Protein AF-A0A952XSI5-F1 (afdb_monomer)

Radius of gyration: 13.02 Å; Cα contacts (8 Å, |Δi|>4): 84; chains: 1; bounding box: 33×21×40 Å

Nearest PDB structures (foldseek):
  7wc8-assembly1_A  TM=5.976E-01  e=5.476E+00  Homo sapiens
  6ps7-assembly1_A  TM=3.793E-01  e=3.571E+00  Homo sapiens

Solvent-accessible surface area (backbone atoms only — not comparable to full-atom values): 5096 Å² total; per-residue (Å²): 126,64,69,65,39,38,51,49,13,51,54,30,42,53,50,51,55,54,34,58,78,54,47,42,76,89,60,55,73,69,59,48,51,54,37,38,49,36,34,35,60,63,46,83,52,64,69,58,26,53,52,50,32,53,53,41,50,52,22,49,49,35,36,50,46,18,63,83,72,76,36,80,33,66,65,26,48,52,51,35,51,54,51,48,52,50,45,54,53,57,64,67,57,82,133

pLDDT: mean 89.93, std 9.07, range [52.72, 97.06]

Mean predicted aligned error: 4.05 Å

Foldseek 3Di:
DLVVLLVQLLVLLVVLLVCLVVLVAPDDLVRNLVSLLSVLSNVPDVVVSVVLSVLLSVLSVCSNCVVVVVHDSVVSSVSNVVSSVVSNVSSPDDD

Secondary structure (DSSP, 8-state):
--HHHHHHHHHHHHHHHHHHHTTTTT--HHHHHHHHHHHTTT--SHHHHHHHHHHHHHHHHHHHHGGGGT--SHHHHHHHHHHHHHHHHHTTS--

Structure (mmCIF, N/CA/C/O backbone):
data_AF-A0A952XSI5-F1
#
_entry.id   AF-A0A952XSI5-F1
#
loop_
_atom_site.group_PDB
_atom_site.id
_atom_site.type_symbol
_atom_site.label_atom_id
_atom_site.label_alt_id
_atom_site.label_comp_id
_atom_site.label_asym_id
_atom_site.label_entity_id
_atom_site.label_seq_id
_atom_site.pdbx_PDB_ins_code
_atom_site.Cartn_x
_atom_site.Cartn_y
_atom_site.Cartn_z
_atom_site.occupancy
_atom_site.B_iso_or_equiv
_atom_site.auth_seq_id
_atom_site.auth_comp_id
_atom_site.auth_asym_id
_atom_site.auth_atom_id
_atom_site.pdbx_PDB_model_num
ATOM 1 N N . MET A 1 1 ? 8.964 2.518 -24.247 1.00 52.72 1 MET A N 1
ATOM 2 C CA . MET A 1 1 ? 8.090 1.609 -23.474 1.00 52.72 1 MET A CA 1
ATOM 3 C C . MET A 1 1 ? 8.300 1.711 -21.961 1.00 52.72 1 MET A C 1
ATOM 5 O O . MET A 1 1 ? 7.417 1.269 -21.246 1.00 52.72 1 MET A O 1
ATOM 9 N N . SER A 1 2 ? 9.415 2.262 -21.456 1.00 58.75 2 SER A N 1
ATOM 10 C CA . SER A 1 2 ? 9.671 2.391 -20.006 1.00 58.75 2 SER A CA 1
ATOM 11 C C . SER A 1 2 ? 8.937 3.576 -19.357 1.00 58.75 2 SER A C 1
ATOM 13 O O . SER A 1 2 ? 8.352 3.426 -18.295 1.00 58.75 2 SER A O 1
ATOM 15 N N . VAL A 1 3 ? 8.876 4.719 -20.052 1.00 61.09 3 VAL A N 1
ATOM 16 C CA . VAL A 1 3 ? 8.266 5.968 -19.546 1.00 61.09 3 VAL A CA 1
ATOM 17 C C . VAL A 1 3 ? 6.785 5.800 -19.180 1.00 61.09 3 VAL A C 1
ATOM 19 O O . VAL A 1 3 ? 6.358 6.293 -18.140 1.00 61.09 3 VAL A O 1
ATOM 22 N N . ASP A 1 4 ? 6.029 5.044 -19.983 1.00 73.62 4 ASP A N 1
ATOM 23 C CA . ASP A 1 4 ? 4.592 4.827 -19.765 1.00 73.62 4 ASP A CA 1
ATOM 24 C C . ASP A 1 4 ? 4.308 4.019 -18.485 1.00 73.62 4 ASP A C 1
ATOM 26 O O . ASP A 1 4 ? 3.294 4.231 -17.824 1.00 73.62 4 ASP A O 1
ATOM 30 N N . LYS A 1 5 ? 5.217 3.108 -18.103 1.00 75.56 5 LYS A N 1
ATOM 31 C CA . LYS A 1 5 ? 5.074 2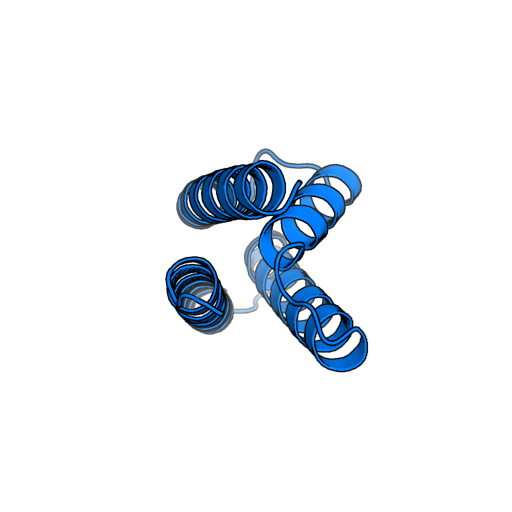.282 -16.893 1.00 75.56 5 LYS A CA 1
ATOM 32 C C . LYS A 1 5 ? 5.390 3.059 -15.620 1.00 75.56 5 LYS A C 1
ATOM 34 O O . LYS A 1 5 ? 4.710 2.872 -14.615 1.00 75.56 5 LYS A O 1
ATOM 39 N N . ASP A 1 6 ? 6.382 3.944 -15.665 1.00 84.25 6 ASP A N 1
ATOM 40 C CA . ASP A 1 6 ? 6.728 4.785 -14.517 1.00 84.25 6 ASP A CA 1
ATOM 41 C C . ASP A 1 6 ? 5.656 5.849 -14.265 1.00 84.25 6 ASP A C 1
ATOM 43 O O . ASP A 1 6 ? 5.362 6.188 -13.120 1.00 84.25 6 ASP A O 1
ATOM 47 N N . GLU A 1 7 ? 5.044 6.377 -15.327 1.00 88.38 7 GLU A N 1
ATOM 48 C CA . GLU A 1 7 ? 3.918 7.301 -15.211 1.00 88.38 7 GLU A CA 1
ATOM 49 C C . GLU A 1 7 ? 2.669 6.624 -14.631 1.00 88.38 7 GLU A C 1
ATOM 51 O O . GLU A 1 7 ? 2.105 7.147 -13.666 1.00 88.38 7 GLU A O 1
ATOM 56 N N . ASP A 1 8 ? 2.293 5.442 -15.134 1.00 91.25 8 ASP A N 1
ATOM 57 C CA . ASP A 1 8 ? 1.167 4.667 -14.593 1.00 91.25 8 ASP A CA 1
ATOM 58 C C . ASP A 1 8 ? 1.400 4.276 -13.125 1.00 91.25 8 ASP A C 1
ATOM 60 O O . ASP A 1 8 ? 0.526 4.466 -12.276 1.00 91.25 8 ASP A O 1
ATOM 64 N N . ALA A 1 9 ? 2.614 3.837 -12.776 1.00 92.62 9 ALA A N 1
ATOM 65 C CA . ALA A 1 9 ? 2.941 3.507 -11.395 1.00 92.62 9 ALA A CA 1
ATOM 66 C C . ALA A 1 9 ? 2.874 4.726 -10.464 1.00 92.62 9 ALA A C 1
ATOM 68 O O . ALA A 1 9 ? 2.349 4.624 -9.355 1.00 92.62 9 ALA A O 1
ATOM 69 N N . ARG A 1 10 ? 3.347 5.901 -10.901 1.00 92.50 10 ARG A N 1
ATOM 70 C CA . ARG A 1 10 ? 3.235 7.142 -10.114 1.00 92.50 10 ARG A CA 1
ATOM 71 C C . ARG A 1 10 ? 1.783 7.573 -9.925 1.00 92.50 10 ARG A C 1
ATOM 73 O O . ARG A 1 10 ? 1.419 7.982 -8.821 1.00 92.50 10 ARG A O 1
ATOM 80 N N . ALA A 1 11 ? 0.952 7.454 -10.960 1.00 94.81 11 ALA A N 1
ATOM 81 C CA . ALA A 1 11 ? -0.478 7.726 -10.856 1.00 94.81 11 ALA A CA 1
ATOM 82 C C . ALA A 1 11 ? -1.159 6.767 -9.865 1.00 94.81 11 ALA A C 1
ATOM 84 O O . ALA A 1 11 ? -1.929 7.204 -9.006 1.00 94.81 11 ALA A O 1
ATOM 85 N N . ALA A 1 12 ? -0.814 5.478 -9.915 1.00 95.94 12 ALA A N 1
ATOM 86 C CA . ALA A 1 12 ? -1.319 4.479 -8.981 1.00 95.94 12 ALA A CA 1
ATOM 87 C C . ALA A 1 12 ? -0.877 4.749 -7.531 1.00 95.94 12 ALA A C 1
ATOM 89 O O . ALA A 1 12 ? -1.699 4.686 -6.616 1.00 95.94 12 ALA A O 1
ATOM 90 N N . ILE A 1 13 ? 0.387 5.127 -7.309 1.00 96.69 13 ILE A N 1
ATOM 91 C CA . ILE A 1 13 ? 0.903 5.529 -5.989 1.00 96.69 13 ILE A CA 1
ATOM 92 C C . ILE A 1 13 ? 0.128 6.735 -5.440 1.00 96.69 13 ILE A C 1
ATOM 94 O O . ILE A 1 13 ? -0.239 6.749 -4.261 1.00 96.69 13 ILE A O 1
ATOM 98 N N . ALA A 1 14 ? -0.139 7.741 -6.277 1.00 96.19 14 ALA A N 1
ATOM 99 C CA . ALA A 1 14 ? -0.900 8.921 -5.878 1.00 96.19 14 ALA A CA 1
ATOM 100 C C . ALA A 1 14 ? -2.340 8.566 -5.471 1.00 96.19 14 ALA A C 1
ATOM 102 O O . ALA A 1 14 ? -2.813 9.039 -4.434 1.00 96.19 14 ALA A O 1
ATOM 103 N N . GLU A 1 15 ? -3.012 7.692 -6.225 1.00 96.38 15 GLU A N 1
ATOM 104 C CA . GLU A 1 15 ? -4.363 7.248 -5.871 1.00 96.38 15 GLU A CA 1
ATOM 105 C C . GLU A 1 15 ? -4.371 6.403 -4.592 1.00 96.38 15 GLU A C 1
ATOM 107 O O . GLU A 1 15 ? -5.225 6.610 -3.733 1.00 96.38 15 GLU A O 1
ATOM 112 N N . LEU A 1 16 ? -3.383 5.527 -4.379 1.00 96.62 16 LEU A N 1
ATOM 113 C CA . LEU A 1 16 ? -3.261 4.775 -3.125 1.00 96.62 16 LEU A CA 1
ATOM 114 C C . LEU A 1 16 ? -3.098 5.698 -1.911 1.00 96.62 16 LEU A C 1
ATOM 116 O O . LEU A 1 16 ? -3.744 5.478 -0.888 1.00 96.62 16 LEU A O 1
ATOM 120 N N . ARG A 1 17 ? -2.305 6.772 -2.020 1.00 96.31 17 ARG A N 1
ATOM 121 C CA . ARG A 1 17 ? -2.197 7.789 -0.956 1.00 96.31 17 ARG A CA 1
ATOM 122 C C . ARG A 1 17 ? -3.533 8.474 -0.683 1.00 96.31 17 ARG A C 1
ATOM 124 O O . ARG A 1 17 ? -3.892 8.669 0.479 1.00 96.31 17 ARG A O 1
ATOM 131 N N . ARG A 1 18 ? -4.278 8.814 -1.739 1.00 95.69 18 ARG A N 1
ATOM 132 C CA . ARG A 1 18 ? -5.619 9.401 -1.618 1.00 95.69 18 ARG A CA 1
ATOM 133 C C . ARG A 1 18 ? -6.576 8.448 -0.901 1.00 95.69 18 ARG A C 1
ATOM 135 O O . ARG A 1 18 ? -7.292 8.877 -0.002 1.00 95.69 18 ARG A O 1
ATOM 142 N N . LEU A 1 19 ? -6.560 7.165 -1.256 1.00 94.88 19 LEU A N 1
ATOM 143 C CA . LEU A 1 19 ? -7.421 6.144 -0.659 1.00 94.88 19 LEU A CA 1
ATOM 144 C C . LEU A 1 19 ? -7.080 5.875 0.810 1.00 94.88 19 LEU A C 1
ATOM 146 O O . LEU A 1 19 ? -7.999 5.758 1.615 1.00 94.88 19 LEU A O 1
ATOM 150 N N . ILE A 1 20 ? -5.796 5.861 1.187 1.00 93.81 20 ILE A N 1
ATOM 151 C CA . ILE A 1 20 ? -5.375 5.747 2.595 1.00 93.81 20 ILE A CA 1
ATOM 152 C C . ILE A 1 20 ? -5.965 6.891 3.432 1.00 93.81 20 ILE A C 1
ATOM 154 O O . ILE A 1 20 ? -6.489 6.648 4.518 1.00 93.81 20 ILE A O 1
ATOM 158 N N . ALA A 1 21 ? -5.936 8.130 2.925 1.00 91.94 21 ALA A N 1
ATOM 159 C CA . ALA A 1 21 ? -6.532 9.282 3.609 1.00 91.94 21 ALA A CA 1
ATOM 160 C C . ALA A 1 21 ? -8.062 9.164 3.769 1.00 91.94 21 ALA A C 1
ATOM 162 O O . ALA A 1 21 ? -8.638 9.756 4.679 1.00 91.94 21 ALA A O 1
ATOM 163 N N . LEU A 1 22 ? -8.705 8.375 2.905 1.00 91.38 22 LEU A N 1
ATOM 164 C CA . LEU A 1 22 ? -10.129 8.036 2.942 1.00 91.38 22 LEU A CA 1
ATOM 165 C C . LEU A 1 22 ? -10.393 6.669 3.597 1.00 91.38 22 LEU A C 1
ATOM 167 O O . LEU A 1 22 ? -11.436 6.070 3.345 1.00 91.38 22 LEU A O 1
ATOM 171 N N . LYS A 1 23 ? -9.434 6.142 4.373 1.00 86.44 23 LYS A N 1
ATOM 172 C CA . LYS A 1 23 ? -9.508 4.839 5.058 1.00 86.44 23 LYS A CA 1
ATOM 173 C C . LYS A 1 23 ? -9.856 3.644 4.158 1.00 86.44 23 LYS A C 1
ATOM 175 O O . LYS A 1 23 ? -10.244 2.591 4.647 1.00 86.44 23 LYS A O 1
ATOM 180 N N . MET A 1 24 ? -9.649 3.763 2.846 1.00 88.56 24 MET A N 1
ATOM 181 C CA . MET A 1 24 ? -9.990 2.736 1.854 1.00 88.56 24 MET A CA 1
ATOM 182 C C . MET A 1 24 ? -11.499 2.416 1.764 1.00 88.56 24 MET A C 1
ATOM 184 O O . MET A 1 24 ? -11.860 1.353 1.259 1.00 88.56 24 MET A O 1
ATOM 188 N N . ASP A 1 25 ? -12.379 3.324 2.205 1.00 82.31 25 ASP A N 1
ATOM 189 C CA . ASP A 1 25 ? -13.831 3.076 2.305 1.00 82.31 25 ASP A CA 1
ATOM 190 C C . ASP A 1 25 ? -14.533 2.890 0.942 1.00 82.31 25 ASP A C 1
ATOM 192 O O . ASP A 1 25 ? -15.580 2.254 0.862 1.00 82.31 25 ASP A O 1
ATOM 196 N N . ASN A 1 26 ? -13.950 3.414 -0.143 1.00 82.25 26 ASN A N 1
ATOM 197 C CA . ASN A 1 26 ? -14.590 3.529 -1.464 1.00 82.25 26 ASN A CA 1
ATOM 198 C C . ASN A 1 26 ? -13.886 2.733 -2.580 1.00 82.25 26 ASN A C 1
ATOM 200 O O . ASN A 1 26 ? -13.888 3.172 -3.729 1.00 82.25 26 ASN A O 1
ATOM 204 N N . ILE A 1 27 ? -13.234 1.611 -2.267 1.00 88.25 27 ILE A N 1
ATOM 205 C CA . ILE A 1 27 ? -12.571 0.773 -3.280 1.00 88.25 27 ILE A CA 1
ATOM 206 C C . ILE A 1 27 ? -12.835 -0.709 -3.043 1.00 88.25 27 ILE A C 1
ATOM 208 O O . ILE A 1 27 ? -12.720 -1.189 -1.915 1.00 88.25 27 ILE A O 1
ATOM 212 N N . ASP A 1 28 ? -13.139 -1.469 -4.092 1.00 89.00 28 ASP A N 1
ATOM 213 C CA . ASP A 1 28 ? -13.321 -2.914 -3.975 1.00 89.00 28 ASP A CA 1
ATOM 214 C C . ASP A 1 28 ? -11.994 -3.678 -3.955 1.00 89.00 28 ASP A C 1
ATOM 216 O O . ASP A 1 28 ? -10.951 -3.202 -4.397 1.00 89.00 28 ASP A O 1
ATOM 220 N N . ALA A 1 29 ? -12.004 -4.888 -3.388 1.00 86.50 29 ALA A N 1
ATOM 221 C CA . ALA A 1 29 ? -10.777 -5.670 -3.219 1.00 86.50 29 ALA A CA 1
ATOM 222 C C . ALA A 1 29 ? -10.050 -5.980 -4.550 1.00 86.50 29 ALA A C 1
ATOM 224 O O . ALA A 1 29 ? -8.830 -5.821 -4.591 1.00 86.50 29 ALA A O 1
ATOM 225 N N . PRO A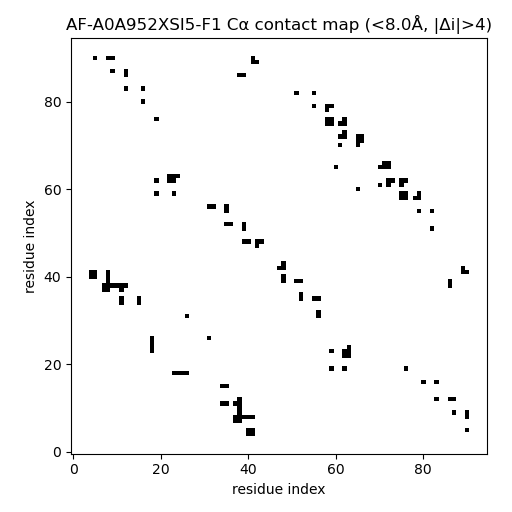 1 30 ? -10.731 -6.356 -5.655 1.00 90.94 30 PRO A N 1
ATOM 226 C CA . PRO A 1 30 ? -10.059 -6.565 -6.941 1.00 90.94 30 PRO A CA 1
ATOM 227 C C . PRO A 1 30 ? -9.440 -5.283 -7.510 1.00 90.94 30 PRO A C 1
ATOM 229 O O . PRO A 1 30 ? -8.337 -5.313 -8.051 1.00 90.94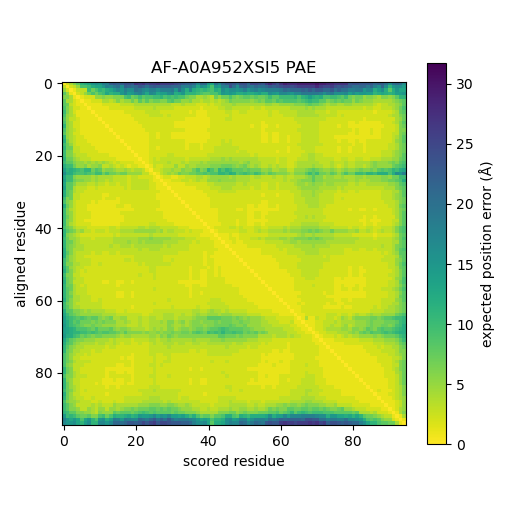 30 PRO A O 1
ATOM 232 N N . GLU A 1 31 ? -10.127 -4.151 -7.356 1.00 92.38 31 GLU A N 1
ATOM 233 C CA . GLU A 1 31 ? -9.659 -2.843 -7.824 1.00 92.38 31 GLU A CA 1
ATOM 234 C C . GLU A 1 31 ? -8.430 -2.387 -7.038 1.00 92.38 31 GLU A C 1
ATOM 236 O O . GLU A 1 31 ? -7.471 -1.882 -7.621 1.00 92.38 31 GLU A O 1
ATOM 241 N N . LEU A 1 32 ? -8.428 -2.638 -5.726 1.00 92.38 32 LEU A N 1
ATOM 242 C CA . LEU A 1 32 ? -7.288 -2.395 -4.855 1.00 92.38 32 LEU A CA 1
ATOM 243 C C . LEU A 1 32 ? -6.068 -3.206 -5.296 1.00 92.38 32 LEU A C 1
ATOM 245 O O . LEU A 1 32 ? -4.986 -2.644 -5.434 1.00 92.38 32 LEU A O 1
ATOM 249 N N . LEU A 1 33 ? -6.233 -4.506 -5.550 1.00 93.44 33 LEU A N 1
ATOM 250 C CA . LEU A 1 33 ? -5.132 -5.363 -5.997 1.00 93.44 33 LEU A CA 1
ATOM 251 C C . LEU A 1 33 ? -4.584 -4.922 -7.360 1.00 93.44 33 LEU A C 1
ATOM 253 O O . LEU A 1 33 ? -3.371 -4.853 -7.532 1.00 93.44 33 LEU A O 1
ATOM 257 N N . ALA A 1 34 ? -5.455 -4.550 -8.300 1.00 94.88 34 ALA A N 1
ATOM 258 C CA . ALA A 1 34 ? -5.036 -4.018 -9.596 1.00 94.88 34 ALA A CA 1
ATOM 259 C C . ALA A 1 34 ? -4.312 -2.665 -9.476 1.00 94.88 34 ALA A C 1
ATOM 261 O O . ALA A 1 34 ? -3.447 -2.335 -10.286 1.00 94.88 34 ALA A O 1
ATOM 262 N N . LEU A 1 35 ? -4.673 -1.845 -8.489 1.00 95.38 35 LEU A N 1
ATOM 263 C CA . LEU A 1 35 ? -3.993 -0.583 -8.217 1.00 95.38 35 LEU A CA 1
ATOM 264 C C . LEU A 1 35 ? -2.624 -0.806 -7.558 1.00 95.38 35 LEU A C 1
ATOM 266 O O . LEU A 1 35 ? -1.666 -0.119 -7.902 1.00 95.38 35 LEU A O 1
ATOM 270 N N . VAL A 1 36 ? -2.518 -1.789 -6.662 1.00 96.38 36 VAL A N 1
ATOM 271 C CA . VAL A 1 36 ? -1.248 -2.214 -6.059 1.00 96.38 36 VAL A CA 1
ATOM 272 C C . VAL A 1 36 ? -0.289 -2.751 -7.122 1.00 96.38 36 VAL A C 1
ATOM 274 O O . VAL A 1 36 ? 0.851 -2.299 -7.163 1.00 96.38 36 VAL A O 1
ATOM 277 N N . ASP A 1 37 ? -0.754 -3.632 -8.013 1.00 95.06 37 ASP A N 1
ATOM 278 C CA . ASP A 1 37 ? 0.052 -4.188 -9.112 1.00 95.06 37 ASP A CA 1
ATOM 279 C C . ASP A 1 37 ? 0.601 -3.087 -10.032 1.00 95.06 37 ASP A C 1
ATOM 281 O O . ASP A 1 37 ? 1.790 -3.062 -10.353 1.00 95.06 37 ASP A O 1
ATOM 285 N N . ARG A 1 38 ? -0.234 -2.093 -10.368 1.00 95.00 38 ARG A N 1
ATOM 286 C CA . ARG A 1 38 ? 0.209 -0.906 -11.117 1.00 95.00 38 ARG A CA 1
ATOM 287 C C . ARG A 1 38 ? 1.241 -0.085 -10.350 1.00 95.00 38 ARG A C 1
ATOM 289 O O . ARG A 1 38 ? 2.275 0.268 -10.911 1.00 95.00 38 ARG A O 1
ATOM 296 N N . ALA A 1 39 ? 1.016 0.178 -9.061 1.00 95.31 39 ALA A N 1
ATOM 297 C CA . ALA A 1 39 ? 1.948 0.940 -8.226 1.00 95.31 39 ALA A CA 1
ATOM 298 C C . ALA A 1 39 ? 3.336 0.282 -8.127 1.00 95.31 39 ALA A C 1
ATOM 300 O O . ALA A 1 39 ? 4.342 0.980 -7.991 1.00 95.31 39 ALA A O 1
ATOM 301 N N . THR A 1 40 ? 3.408 -1.046 -8.233 1.00 94.50 40 THR A N 1
ATOM 302 C CA . THR A 1 40 ? 4.654 -1.821 -8.224 1.00 94.50 40 THR A CA 1
ATOM 303 C C . THR A 1 40 ? 5.161 -2.195 -9.621 1.00 94.50 40 THR A C 1
ATOM 305 O O . THR A 1 40 ? 6.216 -2.816 -9.734 1.00 94.50 40 THR A O 1
ATOM 308 N N . GLY A 1 41 ? 4.474 -1.785 -10.693 1.00 91.50 41 GLY A N 1
ATOM 309 C CA . GLY A 1 41 ? 4.737 -2.220 -12.071 1.00 91.50 41 GLY A CA 1
ATOM 310 C C . GLY A 1 41 ? 6.080 -1.776 -12.668 1.00 91.50 41 GLY A C 1
ATOM 311 O O . GLY A 1 41 ? 6.523 -2.343 -13.669 1.00 91.50 41 GLY A O 1
ATOM 312 N N . HIS A 1 42 ? 6.748 -0.798 -12.048 1.00 89.00 42 HIS A N 1
ATOM 313 C CA . HIS A 1 42 ? 8.104 -0.360 -12.405 1.00 89.00 42 HIS A CA 1
ATOM 314 C C . HIS A 1 42 ? 9.208 -1.172 -11.698 1.00 89.00 42 HIS A C 1
ATOM 316 O O . HIS A 1 42 ? 10.391 -1.009 -11.989 1.00 89.00 42 HIS A O 1
ATOM 322 N N . VAL A 1 43 ? 8.860 -2.072 -10.770 1.00 90.81 43 VAL A N 1
ATOM 323 C CA . VAL A 1 43 ? 9.839 -2.928 -10.089 1.00 90.81 43 VAL A CA 1
ATOM 324 C C . VAL A 1 43 ? 10.262 -4.059 -11.030 1.00 90.81 43 VAL A C 1
ATOM 326 O O . VAL A 1 43 ? 9.555 -5.048 -11.204 1.00 90.81 43 VAL A O 1
ATOM 329 N N . ALA A 1 44 ? 11.448 -3.925 -11.627 1.00 87.81 44 ALA A N 1
ATOM 330 C CA . ALA A 1 44 ? 11.941 -4.858 -12.644 1.00 87.81 44 ALA A CA 1
ATOM 331 C C . ALA A 1 44 ? 12.206 -6.282 -12.117 1.00 87.81 44 ALA A C 1
ATOM 333 O O . ALA A 1 44 ? 12.016 -7.262 -12.838 1.00 87.81 44 ALA A O 1
ATOM 334 N N . ASN A 1 45 ? 12.662 -6.415 -10.866 1.00 91.19 45 ASN A N 1
ATOM 335 C CA . ASN A 1 45 ? 12.920 -7.724 -10.272 1.00 91.19 45 ASN A CA 1
ATOM 336 C C . ASN A 1 45 ? 11.587 -8.378 -9.842 1.00 91.19 45 ASN A C 1
ATOM 338 O O . ASN A 1 45 ? 10.914 -7.828 -8.968 1.00 91.19 45 ASN A O 1
ATOM 342 N N . PRO A 1 46 ? 11.218 -9.554 -10.386 1.00 90.75 46 PRO A N 1
ATOM 343 C CA . PRO A 1 46 ? 9.907 -10.163 -10.151 1.00 90.75 46 PRO A CA 1
ATOM 344 C C . PRO A 1 46 ? 9.691 -10.612 -8.699 1.00 90.75 46 PRO A C 1
ATOM 346 O O . PRO A 1 46 ? 8.574 -10.517 -8.191 1.00 90.75 46 PRO A O 1
ATOM 349 N N . ASP A 1 47 ? 10.744 -11.045 -8.000 1.00 94.06 47 ASP A N 1
ATOM 350 C CA . ASP A 1 47 ? 10.650 -11.428 -6.588 1.00 94.06 47 ASP A CA 1
ATOM 351 C C . ASP A 1 47 ? 10.409 -10.204 -5.700 1.00 94.06 47 ASP A C 1
ATOM 353 O O . ASP A 1 47 ? 9.584 -10.242 -4.784 1.00 94.06 47 ASP A O 1
ATOM 357 N N . ASN A 1 48 ? 11.103 -9.097 -5.981 1.00 92.00 48 ASN A N 1
ATOM 358 C CA . ASN A 1 48 ? 10.896 -7.834 -5.279 1.00 92.00 48 ASN A CA 1
ATOM 359 C C . ASN A 1 48 ? 9.526 -7.241 -5.601 1.00 92.00 48 ASN A C 1
ATOM 361 O O . ASN A 1 48 ? 8.857 -6.777 -4.682 1.00 92.00 48 ASN A O 1
ATOM 365 N N . HIS A 1 49 ? 9.090 -7.301 -6.863 1.00 93.19 49 HIS A N 1
ATOM 366 C CA . HIS A 1 49 ? 7.751 -6.886 -7.267 1.00 93.19 49 HIS A CA 1
ATOM 367 C C . HIS A 1 49 ? 6.709 -7.639 -6.437 1.00 93.19 49 HIS A C 1
ATOM 369 O O . HIS A 1 49 ? 5.941 -7.012 -5.708 1.00 93.19 49 HIS A O 1
ATOM 375 N N . LYS A 1 50 ? 6.741 -8.976 -6.449 1.00 94.88 50 LYS A N 1
ATOM 376 C CA . LYS A 1 50 ? 5.792 -9.791 -5.687 1.00 94.88 50 LYS A CA 1
ATOM 377 C C . LYS A 1 50 ? 5.815 -9.454 -4.195 1.00 94.88 50 LYS A C 1
ATOM 379 O O . LYS A 1 50 ? 4.765 -9.245 -3.601 1.00 94.88 50 LYS A O 1
ATOM 384 N N . ARG A 1 51 ? 7.001 -9.369 -3.583 1.00 95.12 51 ARG A N 1
ATOM 385 C CA . ARG A 1 51 ? 7.140 -9.056 -2.149 1.00 95.12 51 ARG A CA 1
ATOM 386 C C . ARG A 1 51 ? 6.572 -7.685 -1.788 1.00 95.12 51 ARG A C 1
ATOM 388 O O . ARG A 1 51 ? 5.911 -7.564 -0.761 1.00 95.12 51 ARG A O 1
ATOM 395 N N . LEU A 1 52 ? 6.844 -6.665 -2.600 1.00 94.94 52 LEU A N 1
ATOM 396 C CA . LEU A 1 52 ? 6.358 -5.304 -2.367 1.00 94.94 52 LEU A CA 1
ATOM 397 C C . LEU A 1 52 ? 4.848 -5.205 -2.596 1.00 94.94 52 LEU A C 1
ATOM 399 O O . LEU A 1 52 ? 4.164 -4.589 -1.783 1.00 94.94 52 LEU A O 1
ATOM 403 N N . SER A 1 53 ? 4.337 -5.857 -3.640 1.00 95.56 53 SER A N 1
ATOM 404 C CA . SER A 1 53 ? 2.906 -5.943 -3.941 1.00 95.56 53 SER A CA 1
ATOM 405 C C . SER A 1 53 ? 2.143 -6.639 -2.808 1.00 95.56 53 SER A C 1
ATOM 407 O O . SER A 1 53 ? 1.220 -6.056 -2.241 1.00 95.56 53 SER A O 1
ATOM 409 N N . ASP A 1 54 ? 2.607 -7.811 -2.357 1.00 96.44 54 ASP A N 1
ATOM 410 C CA . ASP A 1 54 ? 2.009 -8.548 -1.235 1.00 96.44 54 ASP A CA 1
ATOM 411 C C . ASP A 1 54 ? 2.039 -7.727 0.069 1.00 96.44 54 ASP A C 1
ATOM 413 O O . ASP A 1 54 ? 1.046 -7.659 0.797 1.00 96.44 54 ASP A O 1
ATOM 417 N N . ALA A 1 55 ? 3.169 -7.076 0.372 1.00 96.31 55 ALA A N 1
ATOM 418 C CA . ALA A 1 55 ? 3.314 -6.260 1.576 1.00 96.31 55 ALA A CA 1
ATOM 419 C C . ALA A 1 55 ? 2.388 -5.035 1.560 1.00 96.31 55 ALA A C 1
ATOM 421 O O . ALA A 1 55 ? 1.784 -4.701 2.582 1.00 96.31 55 ALA A O 1
ATOM 422 N N . LEU A 1 56 ? 2.267 -4.376 0.406 1.00 97.06 56 LEU A N 1
ATOM 423 C CA . LEU A 1 56 ? 1.407 -3.214 0.229 1.00 97.06 56 LEU A CA 1
ATOM 424 C C . LEU A 1 56 ? -0.073 -3.614 0.290 1.00 97.06 56 LEU A C 1
ATOM 426 O O . LEU A 1 56 ? -0.831 -3.002 1.039 1.00 97.06 56 LEU A O 1
ATOM 430 N N . ALA A 1 57 ? -0.471 -4.683 -0.404 1.00 95.75 57 ALA A N 1
ATOM 431 C CA . ALA A 1 57 ? -1.825 -5.229 -0.340 1.00 95.75 57 ALA A CA 1
ATOM 432 C C . ALA A 1 57 ? -2.212 -5.641 1.089 1.00 95.75 57 ALA A C 1
ATOM 434 O O . ALA A 1 57 ? -3.309 -5.319 1.553 1.00 95.75 57 ALA A O 1
ATOM 435 N N . GLY A 1 58 ? -1.304 -6.300 1.815 1.00 94.50 58 GLY A N 1
ATOM 436 C CA . GLY A 1 58 ? -1.511 -6.683 3.210 1.00 94.50 58 GLY A CA 1
ATOM 437 C C . GLY A 1 58 ? -1.730 -5.474 4.120 1.00 94.50 58 GLY A C 1
ATOM 438 O O . GLY A 1 58 ? -2.717 -5.432 4.854 1.00 94.50 58 GLY A O 1
ATOM 439 N N . ALA A 1 59 ? -0.868 -4.457 4.027 1.00 95.62 59 ALA A N 1
ATOM 440 C CA . ALA A 1 59 ? -1.017 -3.232 4.810 1.00 95.62 59 ALA A CA 1
ATOM 441 C C . ALA A 1 59 ? -2.353 -2.532 4.509 1.00 95.62 59 A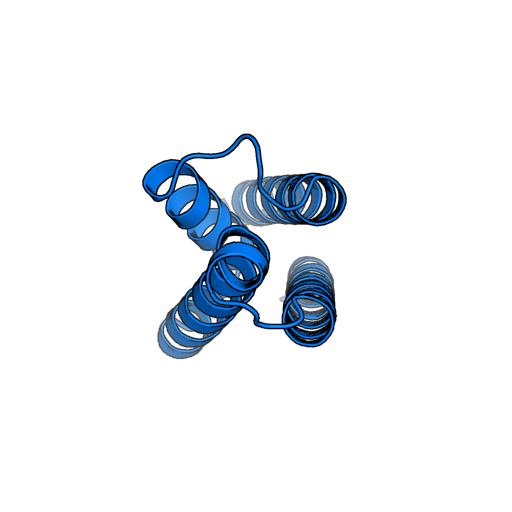LA A C 1
ATOM 443 O O . ALA A 1 59 ? -3.107 -2.223 5.426 1.00 95.62 59 ALA A O 1
ATOM 444 N N . LEU A 1 60 ? -2.699 -2.356 3.232 1.00 95.00 60 LEU A N 1
ATOM 445 C CA . LEU A 1 60 ? -3.937 -1.693 2.808 1.00 95.00 60 LEU A CA 1
ATOM 446 C C . LEU A 1 60 ? -5.203 -2.470 3.200 1.00 95.00 60 LEU A C 1
ATOM 448 O O . LEU A 1 60 ? -6.228 -1.866 3.511 1.00 95.00 60 LEU A O 1
ATOM 452 N N . THR A 1 61 ? -5.125 -3.801 3.257 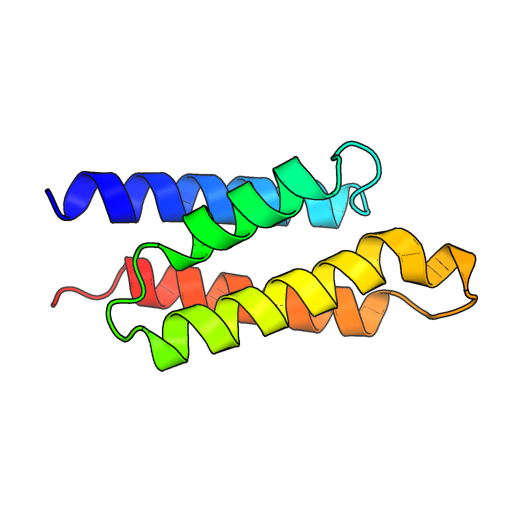1.00 91.69 61 THR A N 1
ATOM 453 C CA . THR A 1 61 ? -6.203 -4.652 3.784 1.00 91.69 61 THR A CA 1
ATOM 454 C C . THR A 1 61 ? -6.442 -4.374 5.268 1.00 91.69 61 THR A C 1
ATOM 456 O O . THR A 1 61 ? -7.590 -4.254 5.694 1.00 91.69 61 THR A O 1
ATOM 459 N N . VAL A 1 62 ? -5.374 -4.210 6.056 1.00 92.81 62 VAL A N 1
ATOM 460 C CA . VAL A 1 62 ? -5.486 -3.837 7.475 1.00 92.81 62 VAL A CA 1
ATOM 461 C C . VAL A 1 62 ? -6.000 -2.408 7.633 1.00 92.81 62 VAL A C 1
ATOM 463 O O . VAL A 1 62 ? -6.814 -2.172 8.517 1.00 92.81 62 VAL A O 1
ATOM 466 N N . VAL A 1 63 ? -5.611 -1.464 6.768 1.00 93.12 63 VAL A N 1
ATOM 467 C CA . VAL A 1 63 ? -6.196 -0.109 6.787 1.00 93.12 63 VAL A CA 1
ATOM 468 C C . VAL A 1 63 ? -7.710 -0.168 6.579 1.00 93.12 63 VAL A C 1
ATOM 470 O O . VAL A 1 63 ? -8.446 0.473 7.320 1.00 93.12 63 VAL A O 1
ATOM 473 N N . ARG A 1 64 ? -8.174 -0.974 5.616 1.00 89.81 64 ARG A N 1
ATOM 474 C CA . ARG A 1 64 ? -9.597 -1.082 5.271 1.00 89.81 64 ARG A CA 1
ATOM 475 C C . ARG A 1 64 ? -10.432 -1.793 6.335 1.00 89.81 64 ARG A C 1
ATOM 477 O O . ARG A 1 64 ? -11.543 -1.375 6.635 1.00 89.81 64 ARG A O 1
ATOM 484 N N . PHE A 1 65 ? -9.938 -2.916 6.851 1.00 87.69 65 PHE A N 1
ATOM 485 C CA . PHE A 1 65 ? -10.745 -3.813 7.684 1.00 87.69 65 PHE A CA 1
ATOM 486 C C . PHE A 1 65 ? -10.304 -3.868 9.147 1.00 87.69 65 PHE A C 1
ATOM 488 O O . PHE A 1 65 ? -11.028 -4.420 9.970 1.00 87.69 65 PHE A O 1
ATOM 495 N N . GLY A 1 66 ? -9.145 -3.309 9.500 1.00 85.69 66 GLY A N 1
ATOM 496 C CA . GLY A 1 66 ? -8.573 -3.398 10.845 1.00 85.69 66 GLY A CA 1
ATOM 497 C C . GLY A 1 66 ? -9.525 -2.893 11.922 1.00 85.69 66 GLY A C 1
ATOM 498 O O . GLY A 1 66 ? -9.744 -3.592 12.912 1.00 85.69 66 GLY A O 1
ATOM 499 N N . GLU A 1 67 ? -10.185 -1.756 11.680 1.00 85.44 67 GLU A N 1
ATOM 500 C CA . GLU A 1 67 ? -11.171 -1.191 12.611 1.00 85.44 67 GLU A CA 1
ATOM 501 C C . GLU A 1 67 ? -12.352 -2.152 12.859 1.00 85.44 67 GLU A C 1
ATOM 503 O O . GLU A 1 67 ? -12.810 -2.270 13.996 1.00 85.44 67 GLU A O 1
ATOM 508 N N . MET A 1 68 ? -12.791 -2.921 11.848 1.00 87.19 68 MET A N 1
ATOM 509 C CA . MET A 1 68 ? -13.867 -3.919 11.999 1.00 87.19 68 MET A CA 1
ATOM 510 C C . MET A 1 68 ? -13.478 -5.072 12.934 1.00 87.19 68 MET A C 1
ATOM 512 O O . MET A 1 68 ? -14.343 -5.679 13.563 1.00 87.19 68 MET A O 1
ATOM 516 N N . PHE A 1 69 ? -12.181 -5.366 13.041 1.00 87.12 69 PHE A N 1
ATOM 517 C CA . PHE A 1 69 ? -11.631 -6.418 13.898 1.00 87.12 69 PHE A CA 1
ATOM 518 C C . PHE A 1 69 ? -11.010 -5.873 15.195 1.00 87.12 69 PHE A C 1
ATOM 520 O O . PHE A 1 69 ? -10.298 -6.601 15.885 1.00 87.12 69 PHE A O 1
ATOM 527 N N . GLY A 1 70 ? -11.247 -4.599 15.537 1.00 89.44 70 GLY A N 1
ATOM 528 C CA . GLY A 1 70 ? -10.686 -3.967 16.738 1.00 89.44 70 GLY A CA 1
ATOM 529 C C . GLY A 1 70 ? -9.167 -3.758 16.686 1.00 89.44 70 GLY A C 1
ATOM 530 O O . GLY A 1 70 ? -8.525 -3.635 17.726 1.00 89.44 70 GLY A O 1
ATOM 531 N N . THR A 1 71 ? -8.585 -3.748 15.487 1.00 90.56 71 THR A N 1
ATOM 532 C CA . THR A 1 71 ? -7.163 -3.480 15.248 1.00 90.56 71 THR A CA 1
ATOM 533 C C . THR A 1 71 ? -6.965 -1.999 14.935 1.00 90.56 71 THR A C 1
ATOM 535 O O . THR A 1 71 ? -7.671 -1.445 14.097 1.00 90.56 71 THR A O 1
ATOM 538 N N . ASP A 1 72 ? -5.984 -1.364 15.579 1.00 90.81 72 ASP A N 1
ATOM 539 C CA . ASP A 1 72 ? -5.569 0.003 15.245 1.00 90.81 72 ASP A CA 1
ATOM 540 C C . ASP A 1 72 ? -4.967 0.041 13.823 1.00 90.81 72 ASP A C 1
ATOM 542 O O . ASP A 1 72 ? -3.982 -0.663 13.569 1.00 90.81 72 ASP A O 1
ATOM 546 N N . PRO A 1 73 ? -5.519 0.832 12.881 1.00 91.94 73 PRO A N 1
ATOM 547 C CA . PRO A 1 73 ? -4.988 0.924 11.525 1.00 91.94 73 PRO A CA 1
ATOM 548 C C . PRO A 1 73 ? -3.703 1.764 11.432 1.00 91.94 73 PRO A C 1
ATOM 550 O O . PRO A 1 73 ? -3.022 1.697 10.408 1.00 91.94 73 PRO A O 1
ATOM 553 N N . ALA A 1 74 ? -3.330 2.544 12.454 1.00 93.25 74 ALA A N 1
ATOM 554 C CA . ALA A 1 74 ? -2.203 3.478 12.375 1.00 93.25 74 ALA A CA 1
ATOM 555 C C . ALA A 1 74 ? -0.855 2.823 11.990 1.00 93.25 74 ALA A C 1
ATOM 557 O O . ALA A 1 74 ? -0.165 3.366 11.119 1.00 93.25 74 ALA A O 1
ATOM 558 N N . PRO A 1 75 ? -0.472 1.643 12.526 1.00 95.12 75 PRO A N 1
ATOM 559 C CA . PRO A 1 75 ? 0.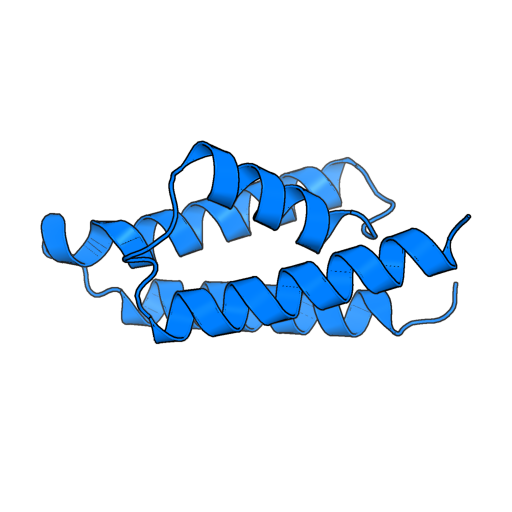741 0.949 12.092 1.00 95.12 75 PRO A CA 1
ATOM 560 C C . PRO A 1 75 ? 0.692 0.527 10.617 1.00 95.12 75 PRO A C 1
ATOM 562 O O . PRO A 1 75 ? 1.693 0.640 9.908 1.00 95.12 75 PRO A O 1
ATOM 565 N N . ALA A 1 76 ? -0.474 0.088 10.135 1.00 95.00 76 ALA A N 1
ATOM 566 C CA . ALA A 1 76 ? -0.665 -0.312 8.744 1.00 95.00 76 ALA A CA 1
ATOM 567 C C . ALA A 1 76 ? -0.613 0.891 7.791 1.00 95.00 76 ALA A C 1
ATOM 569 O O . ALA A 1 76 ? 0.012 0.810 6.734 1.00 95.00 76 ALA A O 1
ATOM 570 N N . ILE A 1 77 ? -1.183 2.032 8.194 1.00 95.75 77 ILE A N 1
ATOM 571 C CA . ILE A 1 77 ? -1.082 3.306 7.468 1.00 95.75 77 ILE A CA 1
ATOM 572 C C . ILE A 1 77 ? 0.383 3.747 7.359 1.00 95.75 77 ILE A C 1
ATOM 574 O O . ILE A 1 77 ? 0.837 4.115 6.272 1.00 95.75 77 ILE A O 1
ATOM 578 N N . ALA A 1 78 ? 1.144 3.677 8.456 1.00 96.38 78 ALA A N 1
ATOM 579 C CA . ALA A 1 78 ? 2.560 4.039 8.466 1.00 96.38 78 ALA A CA 1
ATOM 580 C C . ALA A 1 78 ? 3.387 3.119 7.552 1.00 96.38 78 ALA A C 1
ATOM 582 O O . ALA A 1 78 ? 4.218 3.592 6.773 1.00 96.38 78 ALA A O 1
ATOM 583 N N . GLN A 1 79 ? 3.127 1.809 7.598 1.00 96.38 79 GLN A N 1
ATOM 584 C CA . GLN A 1 79 ? 3.778 0.836 6.723 1.00 96.38 79 GLN A CA 1
ATOM 585 C C . GLN A 1 79 ? 3.448 1.082 5.245 1.00 96.38 79 GLN A C 1
ATOM 587 O O . GLN A 1 79 ? 4.366 1.136 4.426 1.00 96.38 79 GLN A O 1
ATOM 592 N N . ALA A 1 80 ? 2.169 1.263 4.901 1.00 96.75 80 ALA A N 1
ATOM 593 C CA . ALA A 1 80 ? 1.737 1.534 3.532 1.00 96.75 80 ALA A CA 1
ATOM 594 C C . ALA A 1 80 ? 2.359 2.832 2.999 1.00 96.75 80 ALA A C 1
ATOM 596 O O . ALA A 1 80 ? 2.919 2.843 1.906 1.00 96.75 80 ALA A O 1
ATOM 597 N N . THR A 1 81 ? 2.354 3.900 3.802 1.00 96.88 81 THR A N 1
ATOM 598 C CA . THR A 1 81 ? 2.976 5.186 3.447 1.00 96.88 81 THR A CA 1
ATOM 599 C C . THR A 1 81 ? 4.460 5.021 3.126 1.00 96.88 81 THR A C 1
ATOM 601 O O . THR A 1 81 ? 4.909 5.452 2.066 1.00 96.88 81 THR A O 1
ATOM 604 N N . LYS A 1 82 ? 5.208 4.315 3.982 1.00 96.88 82 LYS A N 1
ATOM 605 C CA . LYS A 1 82 ? 6.641 4.072 3.779 1.00 96.88 82 LYS A CA 1
ATOM 606 C C . LYS A 1 82 ? 6.932 3.235 2.528 1.00 96.88 82 LYS A C 1
ATOM 608 O O . LYS A 1 82 ? 7.901 3.501 1.821 1.00 96.88 82 LYS A O 1
ATOM 613 N N . LEU A 1 83 ? 6.109 2.223 2.246 1.00 96.62 83 LEU A N 1
ATOM 614 C CA . LEU A 1 83 ? 6.235 1.420 1.024 1.00 96.62 83 LEU A CA 1
ATOM 615 C C . LEU A 1 83 ? 5.994 2.276 -0.226 1.00 96.62 83 LEU A C 1
ATOM 617 O O . LEU A 1 83 ? 6.777 2.209 -1.169 1.00 96.62 83 LEU A O 1
ATOM 621 N N . LEU A 1 84 ? 4.961 3.122 -0.208 1.00 96.50 84 LEU A N 1
ATOM 622 C CA . LEU A 1 84 ? 4.639 4.033 -1.309 1.00 96.50 84 LEU A CA 1
ATOM 623 C C . LEU A 1 84 ? 5.733 5.085 -1.538 1.00 96.50 84 LEU A C 1
ATOM 625 O O . LEU A 1 84 ? 6.037 5.404 -2.682 1.00 96.50 84 LEU A O 1
ATOM 629 N N . GLU A 1 85 ? 6.349 5.612 -0.478 1.00 95.25 85 GLU A N 1
ATOM 630 C CA . GLU A 1 85 ? 7.527 6.487 -0.583 1.00 95.25 85 GLU A CA 1
ATOM 631 C C . GLU A 1 85 ? 8.717 5.779 -1.242 1.00 95.25 85 GLU A C 1
ATOM 633 O O . GLU A 1 85 ? 9.351 6.349 -2.128 1.00 95.25 85 GLU A O 1
ATOM 638 N N . GLY A 1 86 ? 8.999 4.533 -0.849 1.00 93.56 86 GLY A N 1
ATOM 639 C CA . GLY A 1 86 ? 10.064 3.733 -1.456 1.00 93.56 86 GLY A CA 1
ATOM 640 C C . GLY A 1 86 ? 9.824 3.465 -2.943 1.00 93.56 86 GLY A C 1
ATOM 641 O O . GLY A 1 86 ? 10.726 3.655 -3.754 1.00 93.56 86 GLY A O 1
ATOM 642 N N . LEU A 1 87 ? 8.597 3.086 -3.312 1.00 93.06 87 LEU A N 1
ATOM 643 C CA . LEU A 1 87 ? 8.195 2.891 -4.710 1.00 93.06 87 LEU A CA 1
ATOM 644 C C . LEU A 1 87 ? 8.305 4.190 -5.520 1.00 93.06 87 L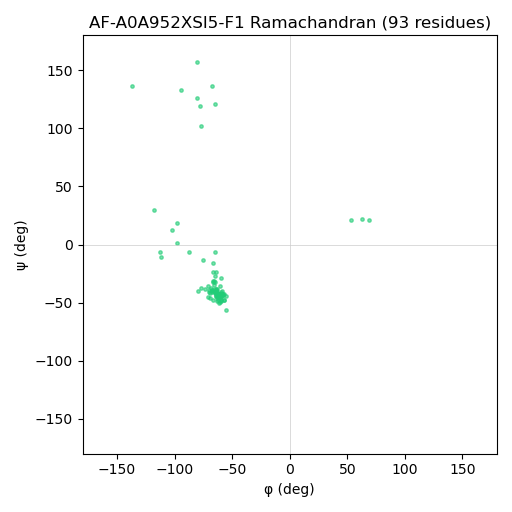EU A C 1
ATOM 646 O O . LEU A 1 87 ? 8.835 4.202 -6.626 1.00 93.06 87 LEU A O 1
ATOM 650 N N . GLU A 1 88 ? 7.878 5.318 -4.956 1.00 91.56 88 GLU A N 1
ATOM 651 C CA . GLU A 1 88 ? 8.000 6.607 -5.633 1.00 91.56 88 GLU A CA 1
ATOM 652 C C . GLU A 1 88 ? 9.467 6.992 -5.879 1.00 91.56 88 GLU A C 1
ATOM 654 O O . GLU A 1 88 ? 9.794 7.494 -6.954 1.00 91.56 88 GLU A O 1
ATOM 659 N N . GLN A 1 89 ? 10.360 6.736 -4.920 1.00 90.06 89 GLN A N 1
ATOM 660 C CA . GLN A 1 89 ? 11.795 6.977 -5.090 1.00 90.06 89 GLN A CA 1
ATOM 661 C C . GLN A 1 89 ? 12.394 6.096 -6.189 1.00 90.06 89 GLN A C 1
ATOM 663 O O . GLN A 1 89 ? 13.129 6.610 -7.032 1.00 90.06 89 GLN A O 1
ATOM 668 N N . LEU A 1 90 ? 12.038 4.808 -6.222 1.00 85.69 90 L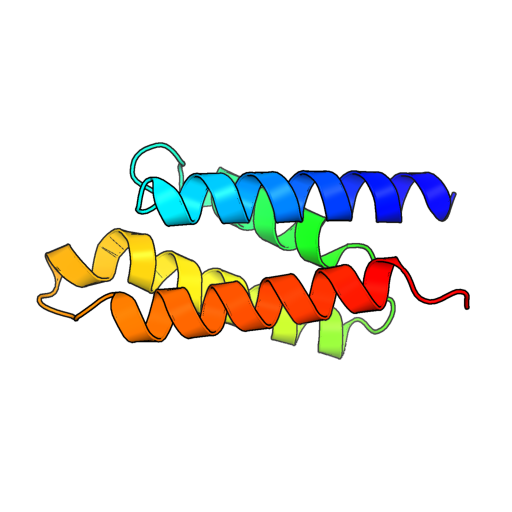EU A N 1
ATOM 669 C CA . LEU A 1 90 ? 12.478 3.877 -7.264 1.00 85.69 90 LEU A CA 1
ATOM 670 C C . LEU A 1 90 ? 12.034 4.338 -8.658 1.00 85.69 90 LEU A C 1
ATOM 672 O O . LEU A 1 90 ? 12.854 4.369 -9.566 1.00 85.69 90 LEU A O 1
ATOM 676 N N . SER A 1 91 ? 10.793 4.815 -8.807 1.00 82.12 91 SER A N 1
ATOM 677 C CA . SER A 1 91 ? 10.258 5.335 -10.083 1.00 82.12 91 SER A CA 1
ATOM 678 C C . SER A 1 91 ? 10.937 6.615 -10.613 1.00 82.12 91 SER A C 1
ATOM 680 O O . SER A 1 91 ? 10.583 7.121 -11.681 1.00 82.12 91 SER A O 1
ATOM 682 N N . ARG A 1 92 ? 11.846 7.215 -9.833 1.00 80.50 92 ARG A N 1
A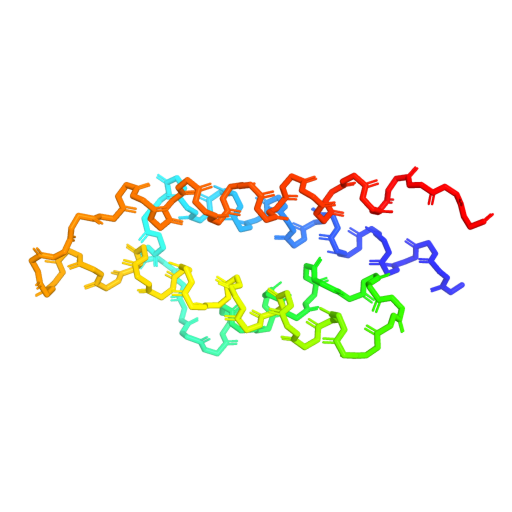TOM 683 C CA . ARG A 1 92 ? 12.566 8.456 -10.165 1.00 80.50 92 ARG A CA 1
ATOM 684 C C . ARG A 1 92 ? 14.064 8.235 -10.379 1.00 80.50 92 ARG A C 1
ATOM 686 O O . ARG A 1 92 ? 14.754 9.186 -10.748 1.00 80.50 92 ARG A O 1
ATOM 693 N N . MET A 1 93 ? 14.578 7.033 -10.123 1.00 75.19 93 MET A N 1
ATOM 694 C CA . MET A 1 93 ? 15.977 6.708 -10.384 1.00 75.19 93 MET A CA 1
ATOM 695 C C . MET A 1 93 ? 16.147 6.382 -11.876 1.00 75.19 93 MET A C 1
ATOM 697 O O . MET A 1 93 ? 15.405 5.546 -12.383 1.00 75.19 93 MET A O 1
ATOM 701 N N . PRO A 1 94 ? 17.074 7.037 -12.598 1.00 58.22 94 PRO A N 1
ATOM 702 C CA . PRO A 1 94 ? 17.443 6.592 -13.937 1.00 58.22 94 PRO A CA 1
ATOM 703 C C . PRO A 1 94 ? 18.169 5.241 -13.842 1.00 58.22 94 PRO A C 1
ATOM 705 O O . PRO A 1 94 ? 19.007 5.075 -12.952 1.00 58.22 94 PRO A O 1
ATOM 708 N N . ASP A 1 95 ? 17.821 4.309 -14.737 1.00 57.72 95 ASP A N 1
ATOM 709 C CA . ASP A 1 95 ? 18.537 3.035 -14.942 1.00 57.72 95 ASP A CA 1
ATOM 710 C C . ASP A 1 95 ? 20.044 3.244 -15.189 1.00 57.72 95 ASP A C 1
ATOM 712 O O . ASP A 1 95 ? 20.410 4.200 -15.921 1.00 57.72 95 ASP A O 1
#

Sequence (95 aa):
MSVDKDEDARAAIAELRRLIALKMDNIDAPELLALVDRATGHVANPDNHKRLSDALAGALTVVRFGEMFGTDPAPAIAQATKLLEGLEQLSRMPD